Protein AF-A0A6S6RUS9-F1 (afdb_monomer)

Solvent-accessible surface area (backbone atoms only — not comparable to full-atom values): 5559 Å² total; per-residue (Å²): 141,76,54,76,47,76,54,86,101,39,82,45,70,58,76,54,79,95,66,65,70,99,62,97,51,62,48,78,47,78,58,95,95,44,76,50,78,43,74,56,72,90,43,73,64,55,59,71,67,43,79,70,90,64,58,85,69,73,71,72,63,84,86,80,65,75,82,77,91,70,85,88,67,80,92,82,123

Structure (mmCIF, N/CA/C/O backbone):
data_AF-A0A6S6RUS9-F1
#
_entry.id   AF-A0A6S6RUS9-F1
#
loop_
_atom_site.group_PDB
_atom_site.id
_atom_site.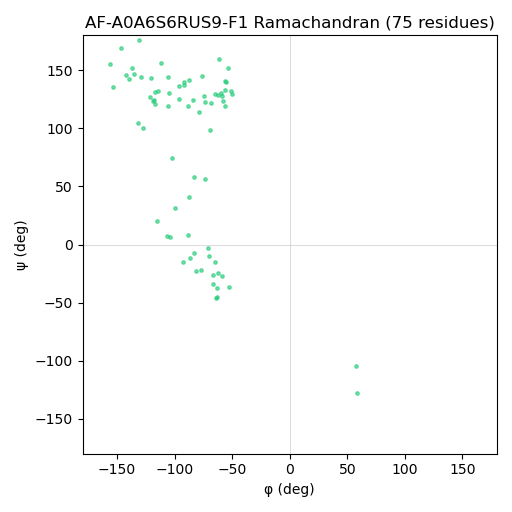type_symbol
_atom_site.label_atom_id
_atom_site.label_alt_id
_atom_site.label_comp_id
_atom_site.label_asym_id
_atom_site.label_entity_id
_atom_site.label_seq_id
_atom_site.pdbx_PDB_ins_code
_atom_site.Cartn_x
_atom_site.Cartn_y
_atom_site.Cartn_z
_atom_site.occupancy
_atom_site.B_iso_or_equiv
_atom_site.auth_seq_id
_atom_site.auth_comp_id
_atom_site.auth_asym_id
_atom_site.auth_atom_id
_atom_site.pdbx_PDB_model_num
ATOM 1 N N . VAL A 1 1 ? -4.115 14.771 7.254 1.00 85.12 1 VAL A N 1
ATOM 2 C CA . VAL A 1 1 ? -3.195 14.186 8.266 1.00 85.12 1 VAL A CA 1
ATOM 3 C C . VAL A 1 1 ? -3.969 13.157 9.073 1.00 85.12 1 VAL A C 1
ATOM 5 O O . VAL A 1 1 ? -5.129 13.408 9.371 1.00 85.12 1 VAL A O 1
ATOM 8 N N . THR A 1 2 ? -3.373 12.008 9.390 1.00 95.50 2 THR A N 1
ATOM 9 C CA . THR A 1 2 ? -4.016 10.939 10.172 1.00 95.50 2 THR A CA 1
ATOM 10 C C . THR A 1 2 ? -3.111 10.474 11.311 1.00 95.50 2 THR A C 1
ATOM 12 O O . THR A 1 2 ? -1.984 10.946 11.454 1.00 95.50 2 THR A O 1
ATOM 15 N N . ARG A 1 3 ? -3.616 9.570 12.148 1.00 97.06 3 ARG A N 1
ATOM 16 C CA . ARG A 1 3 ? -2.938 9.088 13.348 1.00 97.06 3 ARG A CA 1
ATOM 17 C C . ARG A 1 3 ? -2.204 7.775 13.093 1.00 97.06 3 ARG A C 1
ATOM 19 O O . ARG A 1 3 ? -2.769 6.841 12.521 1.00 97.06 3 ARG A O 1
ATOM 26 N N . VAL A 1 4 ? -0.987 7.703 13.619 1.00 97.44 4 VAL A N 1
ATOM 27 C CA . VAL A 1 4 ? -0.225 6.465 13.796 1.00 97.44 4 VAL A CA 1
ATOM 28 C C . VAL A 1 4 ? -0.509 5.902 15.191 1.00 97.44 4 VAL A C 1
ATOM 30 O O . VAL A 1 4 ? -0.588 6.656 16.165 1.00 97.44 4 VAL A O 1
ATOM 33 N N . PHE A 1 5 ? -0.712 4.593 15.290 1.00 98.06 5 PHE A N 1
ATOM 34 C CA . PHE A 1 5 ? -1.035 3.897 16.534 1.00 98.06 5 PHE A CA 1
ATOM 35 C C . PHE A 1 5 ? -0.430 2.486 16.555 1.00 98.06 5 PHE A C 1
ATOM 37 O O . PHE A 1 5 ? 0.087 2.015 15.546 1.00 98.06 5 PHE A O 1
ATOM 44 N N . ALA A 1 6 ? -0.460 1.824 17.712 1.00 98.06 6 ALA A N 1
ATOM 45 C CA . ALA A 1 6 ? -0.026 0.435 17.847 1.00 98.06 6 ALA A CA 1
ATOM 46 C C . ALA A 1 6 ? -1.209 -0.527 17.654 1.00 98.06 6 ALA A C 1
ATOM 48 O O . ALA A 1 6 ? -2.299 -0.275 18.166 1.00 98.06 6 ALA A O 1
ATOM 49 N N . ASN A 1 7 ? -0.981 -1.637 16.956 1.00 97.31 7 ASN A N 1
ATOM 50 C CA . ASN A 1 7 ? -1.904 -2.763 16.845 1.00 97.31 7 ASN A CA 1
ATOM 51 C C . ASN A 1 7 ? -1.154 -4.048 17.225 1.00 97.31 7 ASN A C 1
ATOM 53 O O . ASN A 1 7 ? -0.359 -4.565 16.440 1.00 97.31 7 ASN A O 1
ATOM 57 N N . GLY A 1 8 ? -1.345 -4.520 18.459 1.00 96.94 8 GLY A N 1
ATOM 58 C CA . GLY A 1 8 ? -0.487 -5.556 19.038 1.00 96.94 8 GLY A CA 1
ATOM 59 C C . GLY A 1 8 ? 0.979 -5.105 19.075 1.00 96.94 8 GLY A C 1
ATOM 60 O O . GLY A 1 8 ? 1.277 -4.011 19.548 1.00 96.94 8 GLY A O 1
ATOM 61 N N . ASN A 1 9 ? 1.878 -5.928 18.528 1.00 97.81 9 ASN A N 1
ATOM 62 C CA . ASN A 1 9 ? 3.313 -5.625 18.419 1.00 97.81 9 ASN A CA 1
ATOM 63 C C . ASN A 1 9 ? 3.683 -4.858 17.135 1.00 97.81 9 ASN A C 1
ATOM 65 O O . ASN A 1 9 ? 4.863 -4.709 16.825 1.00 97.81 9 ASN A O 1
ATOM 69 N N . SER A 1 10 ? 2.695 -4.400 16.363 1.00 97.69 10 SER A N 1
ATOM 70 C CA . SER A 1 10 ? 2.904 -3.726 15.080 1.00 97.69 10 SER A CA 1
ATOM 71 C C . SER A 1 10 ? 2.510 -2.253 15.139 1.00 97.69 10 SER A C 1
ATOM 73 O O . SER A 1 10 ? 1.668 -1.837 15.936 1.00 97.69 10 SER A O 1
ATOM 75 N N . GLN A 1 11 ? 3.098 -1.457 14.249 1.00 97.56 11 GLN A N 1
ATOM 76 C CA . GLN A 1 11 ? 2.673 -0.087 13.986 1.00 97.56 11 GLN A CA 1
ATOM 77 C C . GLN A 1 11 ? 1.575 -0.079 12.917 1.00 97.56 11 GLN A C 1
ATOM 79 O O . GLN A 1 11 ? 1.622 -0.850 11.961 1.00 97.56 11 GLN A O 1
ATOM 84 N N . ALA A 1 12 ? 0.589 0.797 13.075 1.00 96.69 12 ALA A N 1
ATOM 85 C CA . ALA A 1 12 ? -0.533 0.947 12.162 1.00 96.69 12 ALA A CA 1
ATOM 86 C C . ALA A 1 12 ? -0.838 2.427 11.899 1.00 96.69 12 ALA A C 1
ATOM 88 O O . ALA A 1 12 ? -0.608 3.295 12.745 1.00 96.69 12 ALA A O 1
ATOM 89 N N . VAL A 1 13 ? -1.399 2.712 10.725 1.00 96.38 13 VAL A N 1
ATOM 90 C CA . VAL A 1 13 ? -1.862 4.045 10.325 1.00 96.38 13 VAL A CA 1
ATOM 91 C C . VAL A 1 13 ? -3.367 3.981 10.105 1.00 96.38 13 VAL A C 1
ATOM 93 O O . VAL A 1 13 ? -3.862 3.090 9.419 1.00 96.38 13 VAL A O 1
ATOM 96 N N . ARG A 1 14 ? -4.125 4.914 10.687 1.00 95.88 14 ARG A N 1
ATOM 97 C CA . ARG A 1 14 ? -5.571 4.982 10.442 1.00 95.88 14 ARG A CA 1
ATOM 98 C C . ARG A 1 14 ? -5.809 5.540 9.042 1.00 95.88 14 ARG A C 1
ATOM 100 O O . ARG A 1 14 ? -5.418 6.671 8.782 1.00 95.88 14 ARG A O 1
ATOM 107 N N . ILE A 1 15 ? -6.504 4.809 8.180 1.00 95.44 15 ILE A N 1
ATOM 108 C CA . ILE A 1 15 ? -6.900 5.308 6.858 1.00 95.44 15 ILE A CA 1
ATOM 109 C C . ILE A 1 15 ? -8.254 6.035 6.978 1.00 95.44 15 ILE A C 1
ATOM 111 O O . ILE A 1 15 ? -9.223 5.425 7.440 1.00 95.44 15 ILE A O 1
ATOM 115 N N . PRO A 1 16 ? -8.340 7.343 6.661 1.00 95.62 16 PRO A N 1
ATOM 116 C CA . PRO A 1 16 ? -9.612 8.067 6.608 1.00 95.62 16 PRO A CA 1
ATOM 117 C C . PRO A 1 16 ? -10.565 7.494 5.550 1.00 95.62 16 PRO A C 1
ATOM 119 O O . PRO A 1 16 ? -10.135 6.816 4.619 1.00 95.62 16 PRO A O 1
ATOM 122 N N . LYS A 1 17 ? -11.867 7.768 5.681 1.00 94.81 17 LYS A N 1
ATOM 123 C CA . LYS A 1 17 ? -12.905 7.152 4.833 1.00 94.81 17 LYS A CA 1
ATOM 124 C C . LYS A 1 17 ? -12.746 7.529 3.359 1.00 94.81 17 LYS A C 1
ATOM 126 O O . LYS A 1 17 ? -12.969 6.699 2.488 1.00 94.81 17 LYS A O 1
ATOM 131 N N . GLU A 1 18 ? -12.345 8.762 3.094 1.00 95.69 18 GLU A N 1
ATOM 132 C CA . GLU A 1 18 ? -12.073 9.298 1.763 1.00 95.69 18 GLU A CA 1
ATOM 133 C C . GLU A 1 18 ? -10.887 8.615 1.053 1.00 95.69 18 GLU A C 1
ATOM 135 O O . GLU A 1 18 ? -10.765 8.736 -0.159 1.00 95.69 18 GLU A O 1
ATOM 140 N N . PHE A 1 19 ? -10.056 7.863 1.786 1.00 93.44 19 PHE A N 1
ATOM 141 C CA . PHE A 1 19 ? -8.928 7.085 1.258 1.00 93.44 19 PHE A CA 1
ATOM 142 C C . PHE A 1 19 ? -9.115 5.573 1.456 1.00 93.44 19 PHE A C 1
ATOM 144 O O . PHE A 1 19 ? -8.138 4.826 1.481 1.00 93.44 19 PHE A O 1
ATOM 151 N N . HIS A 1 20 ? -10.351 5.113 1.671 1.00 90.56 20 HIS A N 1
ATOM 152 C CA . HIS A 1 20 ? -10.633 3.697 1.884 1.00 90.56 20 HIS A CA 1
ATOM 153 C C . HIS A 1 20 ? -10.189 2.860 0.676 1.00 90.56 20 HIS A C 1
ATOM 155 O O . HIS A 1 20 ? -10.522 3.183 -0.462 1.00 90.56 20 HIS A O 1
ATOM 161 N N . LEU A 1 21 ? -9.444 1.787 0.938 1.00 90.31 21 LEU A N 1
ATOM 162 C CA . LEU A 1 21 ? -8.994 0.844 -0.080 1.00 90.31 21 LEU A CA 1
ATOM 163 C C . LEU A 1 21 ? -9.962 -0.339 -0.118 1.00 90.31 21 LEU A C 1
ATOM 165 O O . LEU A 1 21 ? -10.172 -0.979 0.912 1.00 90.31 21 LEU A O 1
ATOM 169 N N . ASP A 1 22 ? -10.511 -0.648 -1.291 1.00 89.62 22 ASP A N 1
ATOM 170 C CA . ASP A 1 22 ? -11.364 -1.824 -1.503 1.00 89.62 22 ASP A CA 1
ATOM 171 C C . ASP A 1 22 ? -10.511 -3.081 -1.751 1.00 89.62 22 ASP A C 1
ATOM 173 O O . ASP A 1 22 ? -10.526 -3.695 -2.814 1.00 89.62 22 ASP A O 1
ATOM 177 N N . CYS A 1 23 ? -9.645 -3.402 -0.788 1.00 88.75 23 CYS A N 1
ATOM 178 C CA . CYS A 1 23 ? -8.759 -4.560 -0.847 1.00 88.75 23 CYS A CA 1
ATOM 179 C C . CYS A 1 23 ? -8.341 -5.009 0.558 1.00 88.75 23 CYS A C 1
ATOM 181 O O . CYS A 1 23 ? -8.286 -4.211 1.495 1.00 88.75 23 CYS A O 1
ATOM 183 N N . SER A 1 24 ? -7.972 -6.282 0.702 1.00 91.19 24 SER A N 1
ATOM 184 C CA . SER A 1 24 ? -7.454 -6.837 1.961 1.00 91.19 24 SER A CA 1
ATOM 185 C C . SER A 1 24 ? -5.926 -6.801 2.071 1.00 91.19 24 SER A C 1
ATOM 187 O O . SER A 1 24 ? -5.392 -6.988 3.165 1.00 91.19 24 SER A O 1
ATOM 189 N N . GLN A 1 25 ? -5.214 -6.573 0.961 1.00 91.12 25 GLN A N 1
ATOM 190 C CA . GLN A 1 25 ? -3.752 -6.603 0.893 1.00 91.12 25 GLN A CA 1
ATOM 191 C C . GLN A 1 25 ? -3.202 -5.514 -0.032 1.00 91.12 25 GLN A C 1
ATOM 193 O O . GLN A 1 25 ? -3.790 -5.191 -1.064 1.00 91.12 25 GLN A O 1
ATOM 198 N N . VAL A 1 26 ? -2.037 -4.979 0.334 1.00 93.44 26 VAL A N 1
ATOM 199 C CA . VAL A 1 26 ? -1.313 -3.948 -0.417 1.00 93.44 26 VAL A CA 1
ATOM 200 C C . VAL A 1 26 ? 0.172 -4.298 -0.497 1.00 93.44 26 VAL A C 1
ATOM 202 O O . VAL A 1 26 ? 0.737 -4.849 0.449 1.00 93.44 26 VAL A O 1
ATOM 205 N N . ALA A 1 27 ? 0.811 -3.940 -1.606 1.00 93.12 27 ALA A N 1
ATOM 206 C CA . ALA A 1 27 ? 2.255 -3.804 -1.689 1.00 93.12 27 ALA A CA 1
ATOM 207 C C . ALA A 1 27 ? 2.680 -2.495 -1.017 1.00 93.12 27 ALA A C 1
ATOM 209 O O . ALA A 1 27 ? 1.977 -1.485 -1.098 1.00 93.12 27 ALA A O 1
ATOM 210 N N . ILE A 1 28 ? 3.844 -2.519 -0.372 1.00 95.12 28 ILE A N 1
ATOM 211 C CA . ILE A 1 28 ? 4.433 -1.360 0.296 1.00 95.12 28 ILE A CA 1
ATOM 212 C C . ILE A 1 28 ? 5.775 -1.073 -0.366 1.00 95.12 28 ILE A C 1
ATOM 214 O O . ILE A 1 28 ? 6.644 -1.945 -0.394 1.00 95.12 28 ILE A O 1
ATOM 218 N N . SER A 1 29 ? 5.956 0.146 -0.866 1.00 95.00 29 SER A N 1
ATOM 219 C CA . SER A 1 29 ? 7.250 0.645 -1.333 1.00 95.00 29 SER A CA 1
ATOM 220 C C . SER A 1 29 ? 7.653 1.892 -0.553 1.00 95.00 29 SER A C 1
ATOM 222 O O . SER A 1 29 ? 6.809 2.702 -0.167 1.00 95.00 29 SER A O 1
ATOM 224 N N . SER A 1 30 ? 8.951 2.027 -0.285 1.00 96.00 30 SER A N 1
ATOM 225 C CA . SER A 1 30 ? 9.529 3.179 0.408 1.00 96.00 30 SER A CA 1
ATOM 226 C C . SER A 1 30 ? 10.446 3.958 -0.525 1.00 96.00 30 SER A C 1
ATOM 228 O O . SER A 1 30 ? 11.333 3.361 -1.134 1.00 96.00 30 SER A O 1
ATOM 230 N N . ASP A 1 31 ? 10.276 5.275 -0.569 1.00 96.00 31 ASP A N 1
ATOM 231 C CA . ASP A 1 31 ? 11.151 6.203 -1.286 1.00 96.00 31 ASP A CA 1
ATOM 232 C C . ASP A 1 31 ? 11.514 7.371 -0.362 1.00 96.00 31 ASP A C 1
ATOM 234 O O . ASP A 1 31 ? 10.682 8.224 -0.036 1.00 96.00 31 ASP A O 1
ATOM 238 N N . GLY A 1 32 ? 12.745 7.355 0.155 1.00 95.75 32 GLY A N 1
ATOM 239 C CA . GLY A 1 32 ? 13.219 8.308 1.158 1.00 95.75 32 GLY A CA 1
ATOM 240 C C . GLY A 1 32 ? 12.356 8.318 2.426 1.00 95.75 32 GLY A C 1
ATOM 241 O O . GLY A 1 32 ? 12.446 7.420 3.263 1.00 95.75 32 GLY A O 1
ATOM 242 N N . HIS A 1 33 ? 11.533 9.358 2.577 1.00 95.06 33 HIS A N 1
ATOM 243 C CA . HIS A 1 33 ? 10.617 9.545 3.712 1.00 95.06 33 HIS A CA 1
ATOM 244 C C . HIS A 1 33 ? 9.150 9.241 3.376 1.00 95.06 33 HIS A C 1
ATOM 246 O O . HIS A 1 33 ? 8.264 9.481 4.199 1.00 95.06 33 HIS A O 1
ATOM 252 N N . SER A 1 34 ? 8.892 8.722 2.178 1.00 95.44 34 SER A N 1
ATOM 253 C CA . SER A 1 34 ? 7.559 8.409 1.678 1.00 95.44 34 SER A CA 1
ATOM 254 C C . SER A 1 34 ? 7.322 6.904 1.677 1.00 95.44 34 SER A C 1
ATOM 256 O O . SER A 1 34 ? 8.224 6.117 1.389 1.00 95.44 34 SER A O 1
ATOM 258 N N . ILE A 1 35 ? 6.083 6.510 1.973 1.00 95.56 35 ILE A N 1
ATOM 259 C CA . ILE A 1 35 ? 5.595 5.141 1.804 1.00 95.56 35 ILE A CA 1
ATOM 260 C C . ILE A 1 35 ? 4.405 5.185 0.851 1.00 95.56 35 ILE A C 1
ATOM 262 O O . ILE A 1 35 ? 3.443 5.913 1.104 1.00 95.56 35 ILE A O 1
ATOM 266 N N . THR A 1 36 ? 4.459 4.379 -0.204 1.00 95.19 36 THR A N 1
ATOM 267 C CA . THR A 1 36 ? 3.359 4.193 -1.153 1.00 95.19 36 THR A CA 1
ATOM 268 C C . THR A 1 36 ? 2.704 2.840 -0.903 1.00 95.19 36 THR A C 1
ATOM 270 O O . THR A 1 36 ? 3.384 1.819 -0.792 1.00 95.19 36 THR A O 1
ATOM 273 N N . LEU A 1 37 ? 1.373 2.845 -0.793 1.00 94.69 37 LEU A N 1
ATOM 274 C CA . LEU A 1 37 ? 0.551 1.644 -0.661 1.00 94.69 37 LEU A CA 1
ATOM 275 C C . LEU A 1 37 ? -0.166 1.398 -1.986 1.00 94.69 37 LEU A C 1
ATOM 277 O O . LEU A 1 37 ? -0.954 2.237 -2.423 1.00 94.69 37 LEU A O 1
ATOM 281 N N . THR A 1 38 ? 0.086 0.252 -2.607 1.00 91.81 38 THR A N 1
ATOM 282 C CA . THR A 1 38 ? -0.551 -0.133 -3.873 1.00 91.81 38 THR A CA 1
ATOM 283 C C . THR A 1 38 ? -1.390 -1.387 -3.643 1.00 91.81 38 THR A C 1
ATOM 285 O O . THR A 1 38 ? -0.823 -2.392 -3.214 1.00 91.81 38 THR A O 1
ATOM 288 N N . PRO A 1 39 ? -2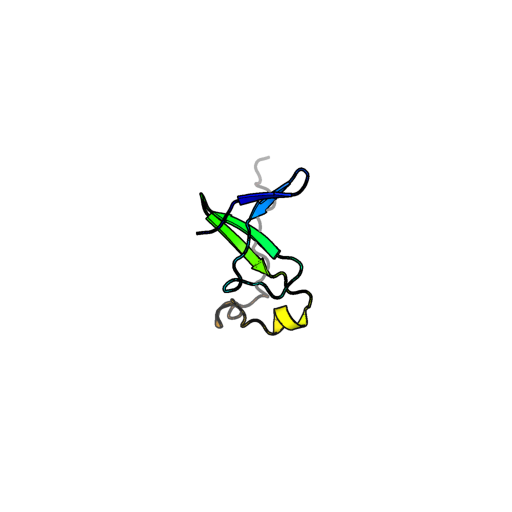.713 -1.372 -3.891 1.00 90.06 39 PRO A N 1
ATOM 289 C CA . PRO A 1 39 ? -3.541 -2.574 -3.807 1.00 90.06 39 PRO A CA 1
ATOM 290 C C . PRO A 1 39 ? -2.937 -3.726 -4.605 1.00 90.06 39 PRO A C 1
ATOM 292 O O . PRO A 1 39 ? -2.536 -3.545 -5.754 1.00 90.06 39 PRO A O 1
ATOM 295 N N . LEU A 1 40 ? -2.862 -4.909 -3.996 1.0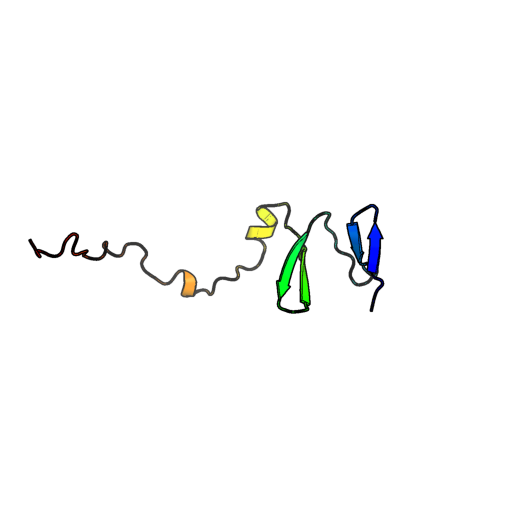0 85.19 40 LEU A N 1
ATOM 296 C CA . LEU A 1 40 ? -2.496 -6.108 -4.739 1.00 85.19 40 LEU A CA 1
ATOM 297 C C . LEU A 1 40 ? -3.727 -6.577 -5.511 1.00 85.19 40 LEU A C 1
ATOM 299 O O . LEU A 1 40 ? -4.719 -6.987 -4.903 1.00 85.19 40 LEU A O 1
ATOM 303 N N . SER A 1 41 ? -3.667 -6.520 -6.844 1.00 71.56 41 SER A N 1
ATOM 304 C CA . SER A 1 41 ? -4.670 -7.177 -7.674 1.00 71.56 41 SER A CA 1
ATOM 305 C C . SER A 1 41 ? -4.684 -8.663 -7.331 1.00 71.56 41 SER A C 1
ATOM 307 O O . SER A 1 41 ? -3.665 -9.350 -7.364 1.00 71.56 41 SER A O 1
ATOM 309 N N . THR A 1 42 ? -5.851 -9.167 -6.940 1.00 64.75 42 THR A N 1
ATOM 310 C CA . THR A 1 42 ? -5.988 -10.573 -6.536 1.00 64.75 42 THR A CA 1
ATOM 311 C C . THR A 1 42 ? -6.171 -11.483 -7.754 1.00 64.75 42 THR A C 1
ATOM 313 O O . THR A 1 42 ? -6.151 -12.706 -7.619 1.00 64.75 42 THR A O 1
ATOM 316 N N . SER A 1 43 ? -6.341 -10.911 -8.953 1.00 68.94 43 SER A N 1
ATOM 317 C CA . SER A 1 43 ? -6.597 -11.665 -10.172 1.00 68.94 43 SER A CA 1
ATOM 318 C C . SER A 1 43 ? -5.658 -11.287 -11.319 1.00 68.94 43 SER A C 1
ATOM 320 O O . SER A 1 43 ? -5.317 -10.125 -11.540 1.00 68.94 43 SER A O 1
ATOM 322 N N . TRP A 1 44 ? -5.294 -12.300 -12.108 1.00 68.50 44 TRP A N 1
ATOM 323 C CA . TRP A 1 44 ? -4.644 -12.114 -13.407 1.00 68.50 44 TRP A CA 1
ATOM 324 C C . TRP A 1 44 ? -5.501 -11.276 -14.363 1.00 68.50 44 TRP A C 1
ATOM 326 O O . TRP A 1 44 ? -4.960 -10.587 -15.219 1.00 68.50 44 TRP A O 1
ATOM 336 N N . VAL A 1 45 ? -6.827 -11.298 -14.196 1.00 69.94 45 VAL A N 1
ATOM 337 C CA . VAL A 1 45 ? -7.761 -10.498 -14.998 1.00 69.94 45 VAL A CA 1
ATOM 338 C C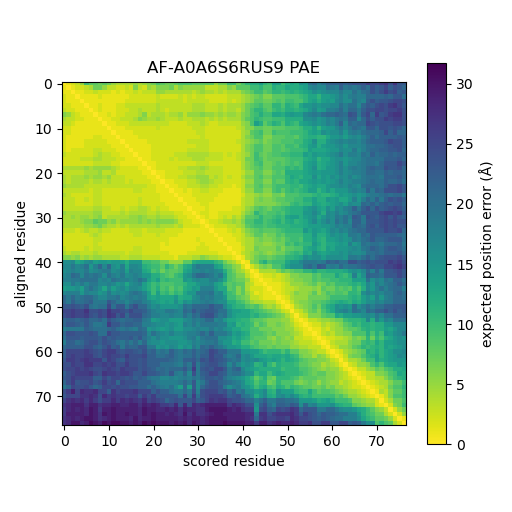 . VAL A 1 45 ? -7.530 -9.006 -14.766 1.00 69.94 45 VAL A C 1
ATOM 340 O O . VAL A 1 45 ? -7.396 -8.272 -15.736 1.00 69.94 45 VAL A O 1
ATOM 343 N N . ASP A 1 46 ? -7.391 -8.567 -13.514 1.00 68.88 46 ASP A N 1
ATOM 344 C CA . ASP A 1 46 ? -7.130 -7.157 -13.188 1.00 68.88 46 ASP A CA 1
ATOM 345 C C . ASP A 1 46 ? -5.752 -6.706 -13.683 1.00 68.88 46 ASP A C 1
ATOM 347 O O . ASP A 1 46 ? -5.586 -5.568 -14.110 1.00 68.88 46 ASP A O 1
ATOM 351 N N . PHE A 1 47 ? -4.762 -7.605 -13.665 1.00 67.56 47 PHE A N 1
ATOM 352 C CA . PHE A 1 47 ? -3.436 -7.329 -14.216 1.00 67.56 47 PHE A CA 1
ATOM 353 C C . PHE A 1 47 ? -3.481 -7.078 -15.731 1.00 67.56 47 PHE A C 1
ATOM 355 O O . PHE A 1 47 ? -2.873 -6.122 -16.199 1.00 67.56 47 PHE A O 1
ATOM 362 N N . PHE A 1 48 ? -4.209 -7.902 -16.494 1.00 69.06 48 PHE A N 1
ATOM 363 C CA . PHE A 1 48 ? -4.365 -7.709 -17.943 1.00 69.06 48 PHE A CA 1
ATOM 364 C C . PHE A 1 48 ? -5.359 -6.597 -18.310 1.00 69.06 48 PHE A C 1
ATOM 366 O O . PHE A 1 48 ? -5.303 -6.086 -19.425 1.00 69.06 48 PHE A O 1
ATOM 373 N N . ALA A 1 49 ? -6.273 -6.238 -17.404 1.00 70.38 49 ALA A N 1
ATOM 374 C CA . ALA A 1 49 ? -7.201 -5.122 -17.579 1.00 70.38 49 ALA A CA 1
ATOM 375 C C . ALA A 1 49 ? -6.571 -3.763 -17.241 1.00 70.38 49 ALA A C 1
ATOM 377 O O . ALA A 1 49 ? -7.054 -2.736 -17.717 1.00 70.38 49 ALA A O 1
ATOM 378 N N . ALA A 1 50 ? -5.512 -3.740 -16.426 1.00 68.06 50 ALA A N 1
ATOM 379 C CA . ALA A 1 50 ? -4.718 -2.542 -16.220 1.00 68.06 50 ALA A CA 1
ATOM 380 C C . ALA A 1 50 ? -4.089 -2.125 -17.555 1.00 68.06 50 ALA A C 1
ATOM 382 O O . ALA A 1 50 ? -3.465 -2.934 -18.243 1.00 68.06 50 ALA A O 1
ATOM 383 N N . GLU A 1 51 ? -4.272 -0.858 -17.925 1.00 65.44 51 GLU A N 1
ATOM 384 C CA . GLU A 1 51 ? -3.680 -0.300 -19.135 1.00 65.44 51 GLU A CA 1
ATOM 385 C C . GLU A 1 51 ? -2.159 -0.502 -19.065 1.00 65.44 51 GLU A C 1
ATOM 387 O O . GLU A 1 51 ? -1.502 -0.108 -18.095 1.00 65.44 51 GLU A O 1
ATOM 392 N N . GLY A 1 52 ? -1.620 -1.241 -20.037 1.00 65.38 52 GLY A N 1
ATOM 393 C CA . GLY A 1 52 ? -0.240 -1.701 -20.003 1.00 65.38 52 GLY A CA 1
ATOM 394 C C . GLY A 1 52 ? 0.724 -0.520 -19.920 1.00 65.38 52 GLY A C 1
ATOM 395 O O . GLY A 1 52 ? 0.682 0.384 -20.744 1.00 65.38 52 GLY A O 1
ATOM 396 N N . ALA A 1 53 ? 1.638 -0.546 -18.950 1.00 66.31 53 ALA A N 1
ATOM 397 C CA . ALA A 1 53 ? 2.650 0.500 -18.773 1.00 66.31 53 ALA A CA 1
ATOM 398 C C . ALA A 1 53 ? 3.739 0.503 -19.866 1.00 66.31 53 ALA A C 1
ATOM 400 O O . ALA A 1 53 ? 4.647 1.334 -19.836 1.00 66.31 53 ALA A O 1
ATOM 401 N N . ALA A 1 54 ? 3.696 -0.453 -20.795 1.00 74.81 54 ALA A N 1
ATOM 402 C CA . ALA A 1 54 ? 4.681 -0.576 -21.852 1.00 74.81 54 ALA A CA 1
ATOM 403 C C . ALA A 1 54 ? 4.304 0.358 -23.016 1.00 74.81 54 ALA A C 1
ATOM 405 O O . ALA A 1 54 ? 3.196 0.241 -23.541 1.00 74.81 54 ALA A O 1
ATOM 406 N N . PRO A 1 55 ? 5.203 1.261 -23.449 1.00 79.44 55 PRO A N 1
ATOM 407 C CA . PRO A 1 55 ? 5.011 2.029 -24.677 1.00 79.44 55 PRO A CA 1
ATOM 408 C C . PRO A 1 55 ? 4.745 1.102 -25.871 1.00 79.44 55 PRO A C 1
ATOM 410 O O . PRO A 1 55 ? 5.281 -0.003 -25.899 1.00 79.44 55 PRO A O 1
ATOM 413 N N . GLU A 1 56 ? 4.012 1.553 -26.893 1.00 77.38 56 GLU A N 1
ATOM 414 C CA . GLU A 1 56 ? 3.796 0.756 -28.121 1.00 77.38 56 GLU A CA 1
ATOM 415 C C . GLU A 1 56 ? 5.123 0.277 -28.739 1.00 77.38 56 GLU A C 1
ATOM 417 O O . GLU A 1 56 ? 5.243 -0.868 -29.169 1.00 77.38 56 GLU A O 1
ATOM 422 N N . ALA A 1 57 ? 6.160 1.116 -28.667 1.00 82.06 57 ALA A N 1
ATOM 423 C CA . ALA A 1 57 ? 7.510 0.803 -29.131 1.00 82.06 57 ALA A CA 1
ATOM 424 C C . ALA A 1 57 ? 8.253 -0.250 -28.280 1.00 82.06 57 ALA A C 1
ATOM 426 O O . ALA A 1 57 ? 9.311 -0.727 -28.679 1.00 82.06 57 ALA A O 1
ATOM 427 N N . PHE A 1 58 ? 7.738 -0.639 -27.107 1.00 80.31 58 PHE A N 1
ATOM 428 C CA . PHE A 1 58 ? 8.374 -1.647 -26.250 1.00 80.31 58 PHE A CA 1
ATOM 429 C C . PHE A 1 58 ? 8.475 -3.014 -26.931 1.00 80.31 58 PHE A C 1
ATOM 431 O O . PHE A 1 58 ? 9.328 -3.811 -26.564 1.00 80.31 58 PHE A O 1
ATOM 438 N N . MET A 1 59 ? 7.612 -3.307 -27.903 1.00 77.50 59 MET A N 1
ATOM 439 C CA . MET A 1 59 ? 7.671 -4.553 -28.672 1.00 77.50 59 MET A CA 1
ATOM 440 C C . MET A 1 59 ? 8.195 -4.346 -30.100 1.00 77.50 59 MET A C 1
ATOM 442 O O . MET A 1 59 ? 8.191 -5.294 -30.877 1.00 77.50 59 MET A O 1
ATOM 446 N N . ASP A 1 60 ? 8.667 -3.144 -30.442 1.00 82.38 60 ASP A N 1
ATOM 447 C CA . ASP A 1 60 ? 9.124 -2.766 -31.790 1.00 82.38 60 ASP A CA 1
ATOM 448 C C . ASP A 1 60 ? 10.609 -3.104 -32.027 1.00 82.38 60 ASP A C 1
ATOM 450 O O . ASP A 1 60 ? 11.378 -2.321 -32.578 1.00 82.38 60 ASP A O 1
ATOM 454 N N . PHE A 1 61 ? 11.051 -4.268 -31.545 1.00 78.12 61 PHE A N 1
ATOM 455 C CA . PHE A 1 61 ? 12.406 -4.762 -31.785 1.00 78.12 61 PHE A CA 1
ATOM 456 C C . PHE A 1 61 ? 12.417 -6.264 -32.053 1.00 78.12 61 PHE A C 1
ATOM 458 O O . PHE A 1 61 ? 11.661 -7.027 -31.444 1.00 78.12 61 PHE A O 1
ATOM 465 N N . ASP A 1 62 ? 13.290 -6.679 -32.970 1.00 77.12 62 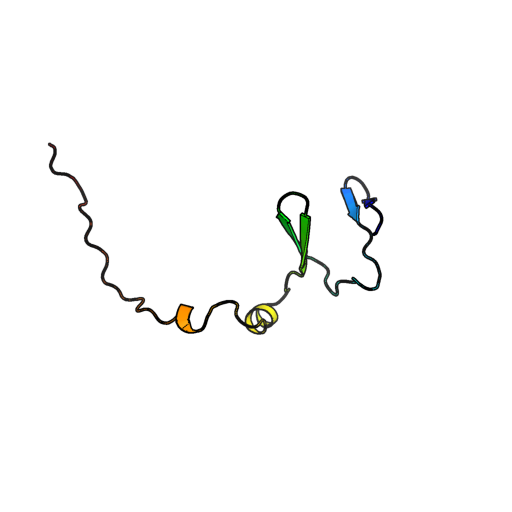ASP A N 1
ATOM 466 C CA . ASP A 1 62 ? 13.464 -8.078 -33.340 1.00 77.12 62 ASP A CA 1
ATOM 467 C C . ASP A 1 62 ? 14.082 -8.851 -32.165 1.00 77.12 62 ASP A C 1
ATOM 469 O O . ASP A 1 62 ? 15.133 -8.490 -31.636 1.00 77.12 62 ASP A O 1
ATOM 473 N N . ARG A 1 63 ? 13.381 -9.887 -31.696 1.00 73.12 63 ARG A N 1
ATOM 474 C CA . ARG A 1 63 ? 13.805 -10.715 -30.553 1.00 73.12 63 ARG A CA 1
ATOM 475 C C . ARG A 1 63 ? 14.724 -11.853 -30.980 1.00 73.12 63 ARG A C 1
ATOM 477 O O . ARG A 1 63 ? 15.335 -12.470 -30.108 1.00 73.12 63 ARG A O 1
ATOM 484 N N . ASP A 1 64 ? 14.824 -12.100 -32.283 1.00 81.00 64 ASP A N 1
ATOM 485 C CA . ASP A 1 64 ? 15.574 -13.204 -32.874 1.00 81.00 64 ASP A CA 1
ATOM 486 C C . ASP A 1 64 ? 16.952 -12.745 -33.383 1.00 81.00 64 ASP A C 1
ATOM 488 O O . ASP A 1 64 ? 17.500 -13.296 -34.343 1.00 81.00 64 ASP A O 1
ATOM 492 N N . GLU A 1 65 ? 17.550 -11.744 -32.726 1.00 78.50 65 GLU A N 1
ATOM 493 C CA . GLU A 1 65 ? 18.943 -11.385 -32.976 1.00 78.50 65 GLU A CA 1
ATOM 494 C C . GLU A 1 65 ? 19.845 -12.604 -32.755 1.00 78.50 65 GLU A C 1
ATOM 496 O O . GLU A 1 65 ? 19.749 -13.327 -31.755 1.00 78.50 65 GLU A O 1
ATOM 501 N N . LEU A 1 66 ? 20.747 -12.834 -33.711 1.00 84.69 66 LEU A N 1
ATOM 502 C CA . LEU A 1 66 ? 21.730 -13.898 -33.585 1.00 84.69 66 LEU A CA 1
ATOM 503 C C . LEU A 1 66 ? 22.534 -13.693 -32.294 1.00 84.69 66 LEU A C 1
ATOM 505 O O . LEU A 1 66 ? 22.895 -12.558 -31.967 1.00 84.69 66 LEU A O 1
ATOM 509 N N . PRO A 1 67 ? 22.860 -14.774 -31.565 1.00 85.06 67 PRO A N 1
ATOM 510 C CA . PRO A 1 67 ? 23.720 -14.675 -30.400 1.00 85.06 67 PRO A CA 1
ATOM 511 C C . PRO A 1 67 ? 24.995 -13.893 -30.732 1.00 85.06 67 PRO A C 1
ATOM 513 O O . PRO A 1 67 ? 25.679 -14.206 -31.706 1.00 85.06 67 PRO A O 1
ATOM 516 N N . GLN A 1 68 ? 25.327 -12.896 -29.910 1.00 85.12 68 GLN A N 1
ATOM 517 C CA . GLN A 1 68 ? 26.571 -12.140 -30.058 1.00 85.12 68 GLN A CA 1
ATOM 518 C C . GLN A 1 68 ? 27.789 -13.077 -30.050 1.00 85.12 68 GLN A C 1
ATOM 520 O O . GLN A 1 68 ? 27.850 -14.021 -29.251 1.00 85.12 68 GLN A 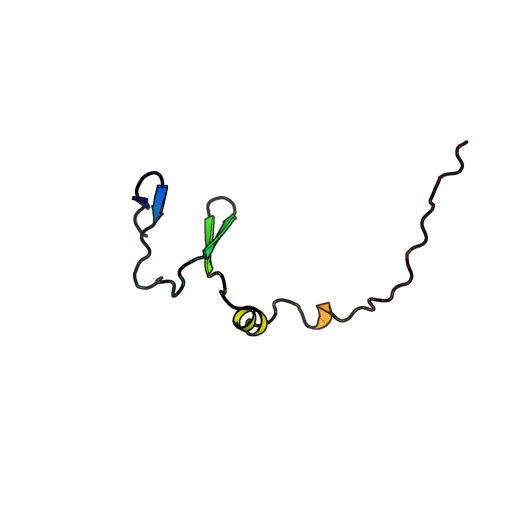O 1
ATOM 525 N N . GLU A 1 69 ? 28.777 -12.800 -30.901 1.00 85.00 69 GLU A N 1
ATOM 526 C CA . GLU A 1 69 ? 30.044 -13.527 -30.892 1.00 85.00 69 GLU A CA 1
ATOM 527 C C . GLU A 1 69 ? 30.781 -13.260 -29.571 1.00 85.00 69 GLU A C 1
ATOM 529 O O . GLU A 1 69 ? 30.918 -12.118 -29.129 1.00 85.00 69 GLU A O 1
ATOM 534 N N . ARG A 1 70 ? 31.218 -14.327 -28.896 1.00 85.00 70 ARG A N 1
ATOM 535 C CA . ARG A 1 70 ? 31.936 -14.246 -27.618 1.00 85.00 70 ARG A CA 1
ATOM 536 C C . ARG A 1 70 ? 33.330 -14.825 -27.801 1.00 85.00 70 ARG A C 1
ATOM 538 O O . ARG A 1 70 ? 33.458 -15.995 -28.156 1.00 85.00 70 ARG A O 1
ATOM 545 N N . ALA A 1 71 ? 34.363 -14.048 -27.484 1.00 83.75 71 ALA A N 1
ATOM 546 C CA . ALA A 1 71 ? 35.701 -14.591 -27.284 1.00 83.75 71 ALA A CA 1
ATOM 547 C C . ALA A 1 71 ? 35.682 -15.415 -25.990 1.00 83.75 71 ALA A C 1
ATOM 549 O O . ALA A 1 71 ? 35.694 -14.869 -24.889 1.00 83.75 71 ALA A O 1
ATOM 550 N N . LEU A 1 72 ? 35.545 -16.736 -26.124 1.00 79.19 72 LEU A N 1
ATOM 551 C CA . LEU A 1 72 ? 35.384 -17.624 -24.971 1.00 79.19 72 LEU A CA 1
ATOM 552 C C . LEU A 1 72 ? 36.649 -17.673 -24.101 1.00 79.19 72 LEU A C 1
ATOM 554 O O . LEU A 1 72 ? 36.531 -17.911 -22.903 1.00 79.19 72 LEU A O 1
ATOM 558 N N . PHE A 1 73 ? 37.824 -17.409 -24.686 1.00 82.06 73 PHE A N 1
ATOM 559 C CA . PHE A 1 73 ? 39.116 -17.372 -24.002 1.00 82.06 73 PHE A CA 1
ATOM 560 C C . PHE A 1 73 ? 40.090 -16.443 -24.744 1.00 82.06 73 PHE A C 1
ATOM 562 O O . PHE A 1 73 ? 40.210 -16.544 -25.966 1.00 82.06 73 PHE A O 1
ATOM 569 N N . ASP A 1 74 ? 40.822 -15.595 -24.016 1.00 72.81 74 ASP A N 1
ATOM 570 C CA . ASP A 1 74 ? 42.019 -14.939 -24.551 1.00 72.81 74 ASP A CA 1
ATOM 571 C C . ASP A 1 74 ? 43.151 -15.969 -24.614 1.00 72.81 74 ASP A C 1
ATOM 573 O O . ASP A 1 74 ? 43.461 -16.633 -23.623 1.00 72.81 74 ASP A O 1
ATOM 577 N N . ALA A 1 75 ? 43.782 -16.107 -25.782 1.00 63.31 75 ALA A N 1
ATOM 578 C CA . ALA A 1 75 ? 44.948 -16.963 -25.996 1.00 63.31 75 ALA A CA 1
ATOM 579 C C . ALA A 1 75 ? 46.216 -16.355 -25.362 1.00 63.31 75 ALA A C 1
ATOM 581 O O . ALA A 1 75 ? 47.221 -16.110 -26.028 1.00 63.31 75 ALA A O 1
ATOM 582 N N . HIS A 1 76 ? 46.165 -16.077 -24.063 1.00 64.69 76 HIS A N 1
ATOM 583 C CA . HIS A 1 76 ? 47.343 -15.847 -23.239 1.00 64.69 76 HIS A CA 1
ATOM 584 C C . HIS A 1 76 ? 47.608 -17.109 -22.428 1.00 64.69 76 HIS A C 1
ATOM 586 O O . HIS A 1 76 ? 47.325 -17.189 -21.234 1.00 64.69 76 HIS A O 1
ATOM 592 N N . SER A 1 77 ? 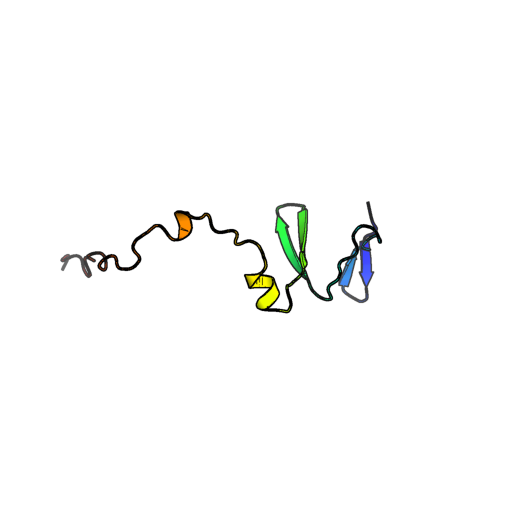48.132 -18.104 -23.145 1.00 57.59 77 SER A N 1
ATOM 593 C CA . SER A 1 77 ? 48.897 -19.208 -22.580 1.00 57.59 77 SER A CA 1
ATOM 594 C C . SER A 1 77 ? 50.358 -19.072 -22.981 1.00 57.59 77 SER A C 1
ATOM 596 O O . SER A 1 77 ? 50.628 -18.464 -24.041 1.00 57.59 77 SER A O 1
#

InterPro domains:
  IPR037914 SpoVT-AbrB domain superfamily [SSF89447] (2-65)
  IPR047976 Antitoxin VapB2-like [NF040493] (2-69)

Radius of gyration: 23.36 Å; Cα contacts (8 Å, |Δi|>4): 42; chains: 1; bounding box: 62×33×53 Å

Nearest PDB structures (foldseek):
  3zvk-assembly1_E  TM=8.177E-01  e=5.327E-04  Rickettsia felis
  3zvk-assembly1_H  TM=8.276E-01  e=6.874E-04  Rickettsia felis
  3zvk-assembly1_G  TM=5.841E-01  e=6.102E-05  Rickettsia felis
  6nkl-assembly1_D-2  TM=6.785E-01  e=4.999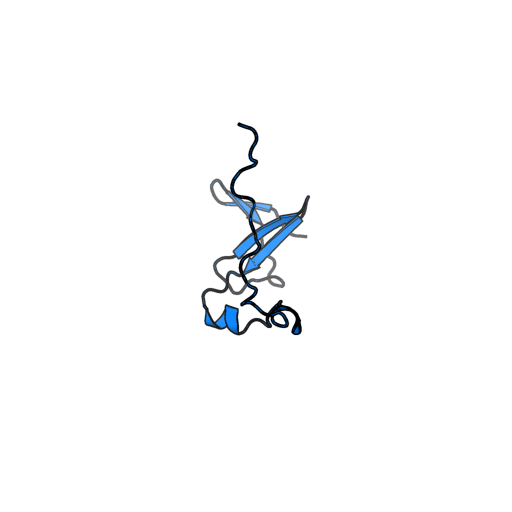E-04  Haemophilus influenzae
  6sd6-assembly1_A  TM=6.065E-01  e=2.793E-03  Shig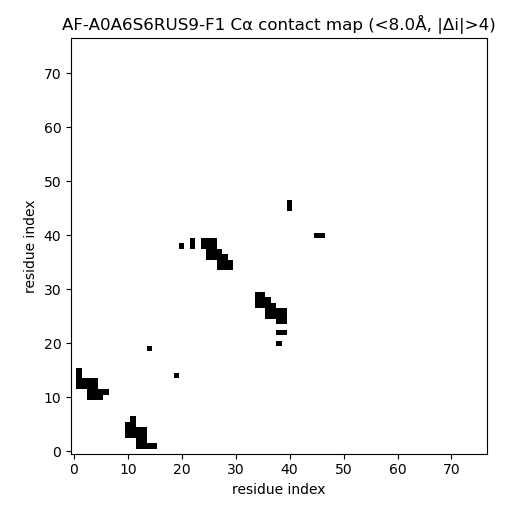ella sonnei

Sequence (77 aa):
VTRVFANGNSQAVRIPKEFHLDCSQVAISSDGHSITLTPLSTSWVDFFAAEGAAPEAFMDFDRDELPQERALFDAHS

Mean predicted aligned error: 12.05 Å

pLDDT: mean 84.76, std 11.44, range [57.59, 98.06]

Secondary structure (DSSP, 8-state):
---EEEETTEEEEPPPGGG--S-S-EEEEEETTEEEEEE--SSHHHHHHSPPSS-GGGG-S-S-PPPPP--------

Organism: NCBI:txid298394

Foldseek 3Di:
DWDWDDDPPDIDTDDDPVRDDPAPDWDWDDDPPDIDTHHDDPDPVVVVVPDDPADPCNPVDDPPPDPDDDPPDDPPD